Protein AF-A0AAV4HZP7-F1 (afdb_monomer_lite)

pLDDT: mean 76.23, std 13.36, range [35.53, 91.25]

Organism: NCBI:txid1093978

Secondary structure (DSSP, 8-state):
-----HHHHHHHHHHTS---PPTT----S-HHHHHHHHIIIIISS-TT-EETTTTEEHHHHHGGG--GGGGPPPHHHHHHHHHHHHHH-SSEEEEEHHHHTT----PPTT--EEEEEEEEEE-TTS-EEE-BTTB--SEEEEEEEESSSS-PEEEEE-

Foldseek 3Di:
DQPPDPLLVVVVVVLVDDDDDPPPDDDDDDSVVVNVVLCVQQVVDDQQDQPPLLRDGSLLVCLCSDDDPSNDNDPSNQVSVQVVVVVVDDQEHEEEPQVCVVPDDDDDPRHFKYKYKFAWAADPVGDIDTADVVRGHDFIKIWMFGPVPPTDIDIGGD

Sequence (158 aa):
MLEVPQKCEKERQWFSSQYLRPKGVPTHPSEESLMTSYEEIIWKRPTRDMIVEYGSSVEEMSALCGEGPDGWLLSTHVDWLLRQANKQQQYVVCLSIPTVTNGLPNLPSGIKKFVFVANIGRTAKGETIFASWGRSGCHWVLIVLDITATPDIFIVIV

Structure (mmCIF, N/CA/C/O backbone):
data_AF-A0AAV4HZP7-F1
#
_entry.id   AF-A0AAV4HZP7-F1
#
loop_
_atom_site.group_PDB
_atom_site.id
_atom_site.type_symbol
_atom_site.label_atom_id
_atom_site.label_alt_id
_atom_site.label_comp_id
_atom_site.label_asym_id
_atom_site.label_entity_id
_atom_site.label_seq_id
_atom_site.pdbx_PDB_ins_code
_atom_site.Cartn_x
_atom_site.Cartn_y
_atom_site.Cartn_z
_atom_site.occupancy
_atom_site.B_iso_or_equiv
_atom_site.auth_seq_id
_atom_site.auth_comp_id
_atom_site.auth_asym_id
_atom_site.auth_atom_id
_atom_site.pdbx_PDB_model_num
ATOM 1 N N . MET A 1 1 ? 20.965 4.393 -25.522 1.00 35.53 1 MET A N 1
ATOM 2 C CA . MET A 1 1 ? 19.637 3.939 -25.976 1.00 35.53 1 MET A CA 1
ATOM 3 C C . MET A 1 1 ? 19.067 3.173 -24.797 1.00 35.53 1 MET A C 1
ATOM 5 O O . MET A 1 1 ? 19.674 2.181 -24.425 1.00 35.53 1 MET A O 1
ATOM 9 N N . LEU A 1 2 ? 18.071 3.717 -24.096 1.00 41.31 2 LEU A N 1
ATOM 10 C CA . LEU A 1 2 ? 17.442 3.003 -22.981 1.00 41.31 2 LEU A CA 1
ATOM 11 C C . LEU A 1 2 ? 16.576 1.910 -23.610 1.00 41.31 2 LEU A C 1
ATOM 13 O O . LEU A 1 2 ? 15.613 2.228 -24.304 1.00 41.31 2 LEU A O 1
ATOM 17 N N . GLU A 1 3 ? 16.986 0.650 -23.473 1.00 43.44 3 GLU A N 1
ATOM 18 C CA . GLU A 1 3 ? 16.148 -0.486 -23.853 1.00 43.44 3 GLU A CA 1
ATOM 19 C C . GLU A 1 3 ? 14.869 -0.402 -23.028 1.00 43.44 3 GLU A C 1
ATOM 21 O O . GLU A 1 3 ? 14.932 -0.457 -21.803 1.00 43.44 3 GLU A O 1
ATOM 26 N N . VAL A 1 4 ? 13.724 -0.219 -23.688 1.00 50.41 4 VAL A N 1
ATOM 27 C CA . VAL A 1 4 ? 12.421 -0.329 -23.032 1.00 50.41 4 VAL A CA 1
ATOM 28 C C . VAL A 1 4 ? 12.263 -1.803 -22.647 1.00 50.41 4 VAL A C 1
ATOM 30 O O . VAL A 1 4 ? 12.208 -2.648 -23.545 1.00 50.41 4 VAL A O 1
ATOM 33 N N . PRO A 1 5 ? 12.253 -2.154 -21.348 1.00 55.03 5 PRO A N 1
ATOM 34 C CA . PRO A 1 5 ? 12.174 -3.549 -20.930 1.00 55.03 5 PRO A CA 1
ATOM 35 C C . PRO A 1 5 ? 10.914 -4.218 -21.497 1.00 55.03 5 PRO A C 1
ATOM 37 O O . PRO A 1 5 ? 9.845 -3.617 -21.490 1.00 55.03 5 PRO A O 1
ATOM 40 N N . GLN A 1 6 ? 10.987 -5.485 -21.921 1.00 57.19 6 GLN A N 1
ATOM 41 C CA . GLN A 1 6 ? 9.817 -6.251 -22.405 1.00 57.19 6 GLN A CA 1
ATOM 42 C C . GLN A 1 6 ? 8.604 -6.208 -21.452 1.00 57.19 6 GLN A C 1
ATOM 44 O O . GLN A 1 6 ? 7.465 -6.306 -21.906 1.00 57.19 6 GLN A O 1
ATOM 49 N N . LYS A 1 7 ? 8.839 -6.047 -20.140 1.00 55.22 7 LYS A N 1
ATOM 50 C CA . LYS A 1 7 ? 7.790 -5.876 -19.122 1.00 55.22 7 LYS A CA 1
ATOM 51 C C . LYS A 1 7 ? 6.915 -4.635 -19.399 1.00 55.22 7 LYS A C 1
ATOM 53 O O . LYS A 1 7 ? 5.702 -4.715 -19.269 1.00 55.22 7 LYS A O 1
ATOM 58 N N . CYS A 1 8 ? 7.502 -3.545 -19.890 1.00 56.59 8 CYS A N 1
ATOM 59 C CA . CYS A 1 8 ? 6.826 -2.281 -20.197 1.00 56.59 8 CYS A CA 1
ATOM 60 C C . CYS A 1 8 ? 5.876 -2.379 -21.403 1.00 56.59 8 CYS A C 1
ATOM 62 O O . CYS A 1 8 ? 4.809 -1.767 -21.415 1.00 56.59 8 CYS A O 1
ATOM 64 N N . GLU A 1 9 ? 6.235 -3.176 -22.412 1.00 64.25 9 GLU A N 1
ATOM 65 C CA . GLU A 1 9 ? 5.399 -3.376 -23.602 1.00 64.25 9 GLU A CA 1
ATOM 66 C C . GLU A 1 9 ? 4.135 -4.183 -23.269 1.00 64.25 9 GLU A C 1
ATOM 68 O O . GLU A 1 9 ? 3.041 -3.845 -23.718 1.00 64.25 9 GLU A O 1
ATOM 73 N N . LYS A 1 10 ? 4.258 -5.203 -22.409 1.00 66.94 10 LYS A N 1
ATOM 74 C CA . LYS A 1 10 ? 3.102 -5.956 -21.900 1.00 66.94 10 LYS A CA 1
ATOM 75 C C . LYS A 1 10 ? 2.116 -5.062 -21.151 1.00 66.94 10 LYS A C 1
ATOM 77 O O . LYS A 1 10 ? 0.909 -5.190 -21.333 1.00 66.94 10 LYS A O 1
ATOM 82 N N . GLU A 1 11 ? 2.615 -4.144 -20.330 1.00 66.44 11 GLU A N 1
ATOM 83 C CA . GLU A 1 11 ? 1.754 -3.215 -19.603 1.00 66.44 11 GLU A CA 1
ATOM 84 C C . GLU A 1 11 ? 1.057 -2.222 -20.514 1.00 66.44 11 GLU A C 1
ATOM 86 O O . GLU A 1 11 ? -0.141 -1.997 -20.372 1.00 66.44 11 GLU A O 1
ATOM 91 N N . ARG A 1 12 ? 1.774 -1.670 -21.496 1.00 68.50 12 ARG A N 1
ATOM 92 C CA . ARG A 1 12 ? 1.170 -0.803 -22.510 1.00 68.50 12 ARG A CA 1
ATOM 93 C C . ARG A 1 12 ? 0.039 -1.523 -23.253 1.00 68.50 12 ARG A C 1
ATOM 95 O O . ARG A 1 12 ? -1.020 -0.939 -23.494 1.00 68.50 12 ARG A O 1
ATOM 102 N N . GLN A 1 13 ? 0.231 -2.802 -23.575 1.00 72.06 13 GLN A N 1
ATOM 103 C CA . GLN A 1 13 ? -0.809 -3.648 -24.164 1.00 72.06 13 GLN A CA 1
ATOM 104 C C . GLN A 1 13 ? -1.971 -3.903 -23.192 1.00 72.06 13 GLN A C 1
ATOM 106 O O . GLN A 1 13 ? -3.126 -3.882 -23.606 1.00 72.06 13 GLN A O 1
ATOM 111 N N . TRP A 1 14 ? -1.700 -4.087 -21.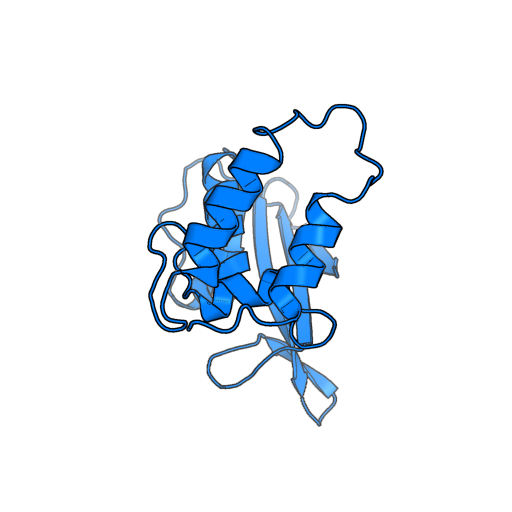897 1.00 70.38 14 TRP A N 1
ATOM 112 C CA . TRP A 1 14 ? -2.740 -4.243 -20.878 1.00 70.38 14 TRP A CA 1
ATOM 113 C C . TRP A 1 14 ? -3.581 -2.972 -20.696 1.00 70.38 14 TRP A C 1
ATOM 115 O O . TRP A 1 14 ? -4.809 -3.050 -20.718 1.00 70.38 14 TRP A O 1
ATOM 125 N N . PHE A 1 15 ? -2.957 -1.796 -20.599 1.00 68.00 15 PHE A N 1
ATOM 126 C CA . PHE A 1 15 ? -3.664 -0.515 -20.479 1.00 68.00 15 PHE A CA 1
ATOM 127 C C . PHE A 1 15 ? -4.543 -0.202 -21.694 1.00 68.00 15 PHE A C 1
ATOM 129 O O . PHE A 1 15 ? -5.593 0.415 -21.540 1.00 68.00 15 PHE A O 1
ATOM 136 N N . SER A 1 16 ? -4.132 -0.650 -22.883 1.00 67.62 16 SER A N 1
ATOM 137 C CA . SER A 1 16 ? -4.909 -0.525 -24.124 1.00 67.62 16 SER A CA 1
ATOM 138 C C . SER A 1 16 ? -5.903 -1.673 -24.349 1.00 67.62 16 SER A C 1
ATOM 140 O O . SER A 1 16 ? -6.669 -1.649 -25.316 1.00 67.62 16 SER A O 1
ATOM 142 N N . SER A 1 17 ? -5.923 -2.683 -23.472 1.00 66.56 17 SER A N 1
ATOM 143 C CA . SER A 1 17 ? -6.834 -3.820 -23.592 1.00 66.56 17 SER A CA 1
ATOM 144 C C . SER A 1 17 ? -8.254 -3.454 -23.151 1.00 66.56 17 SER A C 1
ATOM 146 O O . SER A 1 17 ? -8.476 -2.704 -22.199 1.00 66.56 17 SER A O 1
ATOM 148 N N . GLN A 1 18 ? -9.256 -4.015 -23.832 1.00 64.12 18 GLN A N 1
ATOM 149 C CA . GLN A 1 18 ? -10.643 -3.899 -23.390 1.00 64.12 18 GLN A CA 1
ATOM 150 C C . GLN A 1 18 ? -10.861 -4.794 -22.166 1.00 64.12 18 GLN A C 1
ATOM 152 O O . GLN A 1 18 ? -10.919 -6.016 -22.290 1.00 64.12 18 GLN A O 1
ATOM 157 N N . TYR A 1 19 ? -11.019 -4.192 -20.988 1.00 65.38 19 TYR A N 1
ATOM 158 C CA . TYR A 1 19 ? -11.370 -4.907 -19.762 1.00 65.38 19 TYR A CA 1
ATOM 159 C C . TYR A 1 19 ? -12.776 -4.542 -19.274 1.00 65.38 19 TYR A C 1
ATOM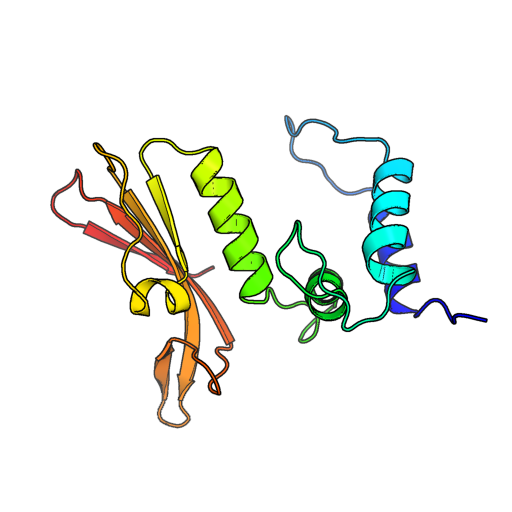 161 O O . TYR A 1 19 ? -13.267 -3.425 -19.459 1.00 65.38 19 TYR A O 1
ATOM 169 N N . LEU A 1 20 ? -13.442 -5.509 -18.637 1.00 61.78 20 LEU A N 1
ATOM 170 C CA . LEU A 1 20 ? -14.772 -5.323 -18.061 1.00 61.78 20 LEU A CA 1
ATOM 171 C C . LEU A 1 20 ? -14.685 -4.363 -16.867 1.00 61.78 20 LEU A C 1
ATOM 173 O O . LEU A 1 20 ? -14.129 -4.700 -15.824 1.00 61.78 20 LEU A O 1
ATOM 177 N N . ARG A 1 21 ? -15.247 -3.159 -17.016 1.00 59.56 21 ARG A N 1
ATOM 178 C CA . ARG A 1 21 ? -15.323 -2.157 -15.944 1.00 59.56 21 ARG A CA 1
ATOM 179 C C . ARG A 1 21 ? -16.607 -2.342 -15.126 1.00 59.56 21 ARG A C 1
ATOM 181 O O . ARG A 1 21 ? -17.686 -2.427 -15.721 1.00 59.56 21 ARG A O 1
ATOM 188 N N . PRO A 1 22 ? -16.543 -2.367 -13.782 1.00 59.78 22 PRO A N 1
ATOM 189 C CA . PRO A 1 22 ? -17.743 -2.351 -12.953 1.00 59.78 22 PRO A CA 1
ATOM 190 C C . PRO A 1 22 ? -18.576 -1.088 -13.216 1.00 59.78 22 PRO A C 1
ATOM 192 O O . PRO A 1 22 ? -18.039 0.014 -13.348 1.00 59.78 22 PRO A O 1
ATOM 195 N N . LYS A 1 23 ? -19.904 -1.237 -13.285 1.00 62.91 23 LYS A N 1
ATOM 196 C CA . LYS A 1 23 ? -20.818 -0.099 -13.463 1.00 62.91 23 LYS A CA 1
ATOM 197 C C . LYS A 1 23 ? -20.667 0.877 -12.291 1.00 62.91 23 LYS A C 1
ATOM 199 O O . LYS A 1 23 ? -20.766 0.467 -11.140 1.00 62.91 23 LYS A O 1
ATOM 204 N N . GLY A 1 24 ? -20.480 2.162 -12.594 1.00 60.56 24 GLY A N 1
ATOM 205 C CA . GLY A 1 24 ? -20.417 3.235 -11.594 1.00 60.56 24 GLY A CA 1
ATOM 206 C C . GLY A 1 24 ? -19.012 3.631 -11.135 1.00 60.56 24 GLY A C 1
ATOM 207 O O . GLY A 1 24 ? -18.899 4.550 -10.330 1.00 60.56 24 GLY A O 1
ATOM 208 N N . VAL A 1 25 ? -17.949 3.004 -11.651 1.00 58.19 25 VAL A N 1
ATOM 209 C CA . VAL A 1 25 ? -16.577 3.493 -11.437 1.00 58.19 25 VAL A CA 1
ATOM 210 C C . VAL A 1 25 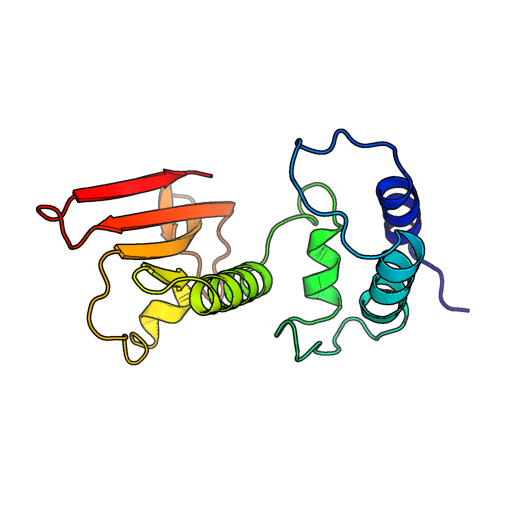? -16.348 4.713 -12.340 1.00 58.19 25 VAL A C 1
ATOM 212 O O . VAL A 1 25 ? -16.472 4.576 -13.561 1.00 58.19 25 VAL A O 1
ATOM 215 N N . PRO A 1 26 ? -16.044 5.904 -11.786 1.00 58.34 26 PRO A N 1
ATOM 216 C CA . PRO A 1 26 ? -15.751 7.088 -12.583 1.00 58.34 26 PRO A CA 1
ATOM 217 C C . PRO A 1 26 ? -14.567 6.831 -13.517 1.00 58.34 26 PRO A C 1
ATOM 219 O O . PRO A 1 26 ? -13.542 6.290 -13.104 1.00 58.34 26 PRO A O 1
ATOM 222 N N . THR A 1 27 ? -14.690 7.241 -14.777 1.00 57.94 27 THR A N 1
ATOM 223 C CA . THR A 1 27 ? -13.558 7.262 -15.705 1.00 57.94 27 THR A CA 1
ATOM 224 C C . THR A 1 27 ? -12.565 8.328 -15.252 1.00 57.94 27 THR A C 1
ATOM 226 O O . THR A 1 27 ? -12.824 9.524 -15.373 1.00 57.94 27 THR A O 1
ATOM 229 N N . HIS A 1 28 ? -11.443 7.874 -14.699 1.00 56.12 28 HIS A N 1
ATOM 230 C CA . HIS A 1 28 ? -10.232 8.665 -14.473 1.00 56.12 28 HIS A CA 1
ATOM 231 C C . HIS A 1 28 ? -9.567 9.033 -15.826 1.00 56.12 28 HIS A C 1
ATOM 233 O O . HIS A 1 28 ? -10.083 8.576 -16.849 1.00 56.12 28 HIS A O 1
ATOM 239 N N . PRO A 1 29 ? -8.553 9.936 -15.882 1.00 58.66 29 PRO A N 1
ATOM 240 C CA . PRO A 1 29 ? -8.182 10.664 -17.109 1.00 58.66 29 PRO A CA 1
ATOM 241 C C . PRO A 1 29 ? -7.888 9.747 -18.301 1.00 58.66 29 PRO A C 1
ATOM 243 O O . PRO A 1 29 ? -7.678 8.550 -18.121 1.00 58.66 29 PRO A O 1
ATOM 246 N N . SER A 1 30 ? -7.898 10.312 -19.517 1.00 65.81 30 SER A N 1
ATOM 247 C CA . SER A 1 30 ? -7.708 9.547 -20.758 1.00 65.81 30 SER A CA 1
ATOM 248 C C . SER A 1 30 ? -6.555 8.548 -20.624 1.00 65.81 30 SER A C 1
ATOM 250 O O . SER A 1 30 ? -5.520 8.862 -20.036 1.00 65.81 30 SER A O 1
ATOM 252 N N . GLU A 1 31 ? -6.736 7.340 -21.160 1.00 65.75 31 GLU A N 1
ATOM 253 C CA . GLU A 1 31 ? -5.760 6.241 -21.065 1.00 65.75 31 GLU A CA 1
ATOM 254 C C . GLU A 1 31 ? -4.347 6.687 -21.486 1.00 65.75 31 GLU A C 1
ATOM 256 O O . GLU A 1 31 ? -3.359 6.293 -20.875 1.00 65.75 31 GLU A O 1
ATOM 261 N N . GLU A 1 32 ? -4.257 7.610 -22.446 1.00 67.44 32 GLU A N 1
ATOM 262 C CA . GLU A 1 32 ? -3.020 8.255 -22.897 1.00 67.44 32 GLU A CA 1
ATOM 263 C C . GLU A 1 32 ? -2.332 9.106 -21.813 1.00 67.44 32 GLU A C 1
ATOM 265 O O . GLU A 1 32 ? -1.110 9.050 -21.653 1.00 67.44 32 GLU A O 1
ATOM 270 N N . SER A 1 33 ? -3.100 9.860 -21.022 1.00 74.75 33 SER A N 1
ATOM 271 C CA . SER A 1 33 ? -2.567 10.638 -19.900 1.00 74.75 33 SER A CA 1
ATOM 272 C C . SER A 1 33 ? -2.053 9.728 -18.787 1.00 74.75 33 SER A C 1
ATOM 274 O O . SER A 1 33 ? -1.004 10.015 -18.216 1.00 74.75 33 SER A O 1
ATOM 276 N N . LEU A 1 34 ? -2.773 8.642 -18.482 1.00 73.88 34 LEU A N 1
ATOM 277 C CA . LEU A 1 34 ? -2.364 7.673 -17.461 1.00 73.88 34 LEU A CA 1
ATOM 278 C C . LEU A 1 34 ? -1.096 6.931 -17.876 1.00 73.88 34 LEU A C 1
ATOM 280 O O . LEU A 1 34 ? -0.169 6.821 -17.075 1.00 73.88 34 LEU A O 1
ATOM 284 N N . MET A 1 35 ? -1.031 6.496 -19.137 1.00 74.25 35 MET A N 1
ATOM 285 C CA . MET A 1 35 ? 0.169 5.879 -19.689 1.00 74.25 35 MET A CA 1
ATOM 286 C C . MET A 1 35 ? 1.350 6.832 -19.622 1.00 74.25 35 MET A C 1
ATOM 288 O O . MET A 1 35 ? 2.373 6.463 -19.067 1.00 74.25 35 MET A O 1
ATOM 292 N N . THR A 1 36 ? 1.201 8.074 -20.086 1.00 79.75 36 THR A N 1
ATOM 293 C CA . THR A 1 36 ? 2.290 9.062 -20.050 1.00 79.75 36 THR A CA 1
ATOM 294 C C . THR A 1 36 ? 2.812 9.274 -18.628 1.00 79.75 36 THR A C 1
ATOM 296 O O . THR A 1 36 ? 4.021 9.250 -18.407 1.00 79.75 36 THR A O 1
ATOM 299 N N . SER A 1 37 ? 1.920 9.427 -17.642 1.00 78.31 37 SER A N 1
ATOM 300 C CA . SER A 1 37 ? 2.323 9.528 -16.234 1.00 78.31 37 SER A CA 1
ATOM 301 C C . SER A 1 37 ? 3.065 8.281 -15.758 1.00 78.31 37 SER A C 1
ATOM 303 O O . SER A 1 37 ? 4.071 8.399 -15.062 1.00 78.31 37 SER A O 1
ATOM 305 N N . TYR A 1 38 ? 2.612 7.097 -16.159 1.00 78.44 38 TYR A N 1
ATOM 306 C CA . TYR A 1 38 ? 3.270 5.841 -15.832 1.00 78.44 38 TYR A CA 1
ATOM 307 C C . TYR A 1 38 ? 4.686 5.745 -16.433 1.00 78.44 38 TYR A C 1
ATOM 309 O O . TYR A 1 38 ? 5.637 5.455 -15.703 1.00 78.44 38 TYR A O 1
ATOM 317 N N . GLU A 1 39 ? 4.867 6.086 -17.718 1.00 81.12 39 GLU A N 1
ATOM 318 C CA . GLU A 1 39 ? 6.187 6.085 -18.374 1.00 81.12 39 GLU A CA 1
ATOM 319 C C . GLU A 1 39 ? 7.165 7.059 -17.681 1.00 81.12 39 GLU A C 1
ATOM 321 O O . GLU A 1 39 ? 8.338 6.740 -17.472 1.00 81.12 39 GLU A O 1
ATOM 326 N N . GLU A 1 40 ? 6.686 8.243 -17.285 1.00 82.88 40 GLU A N 1
ATOM 327 C CA . GLU A 1 40 ? 7.479 9.261 -16.576 1.00 82.88 40 GLU A CA 1
ATOM 328 C C . GLU A 1 40 ? 7.892 8.843 -15.160 1.00 82.88 40 GLU A C 1
ATOM 330 O O . GLU A 1 40 ? 8.929 9.279 -14.649 1.00 82.88 40 GLU A O 1
ATOM 335 N N . ILE A 1 41 ? 7.072 8.028 -14.496 1.00 80.50 41 ILE A N 1
ATOM 336 C CA . ILE A 1 41 ? 7.322 7.587 -13.123 1.00 80.50 41 ILE A CA 1
ATOM 337 C C . ILE A 1 41 ? 8.231 6.355 -13.111 1.00 80.50 41 ILE A C 1
ATOM 339 O O . ILE A 1 41 ? 9.159 6.315 -12.306 1.00 80.50 41 ILE A O 1
ATOM 343 N N . ILE A 1 42 ? 7.995 5.381 -13.996 1.00 79.69 42 ILE A N 1
ATOM 344 C CA . ILE A 1 42 ? 8.659 4.072 -13.933 1.00 79.69 42 ILE A CA 1
ATOM 345 C C . ILE A 1 42 ? 9.783 3.917 -14.957 1.00 79.69 42 ILE A C 1
ATOM 347 O O . ILE A 1 42 ? 10.827 3.359 -14.635 1.00 79.69 42 ILE A O 1
ATOM 351 N N . TRP A 1 43 ? 9.611 4.396 -16.192 1.00 77.06 43 TRP A N 1
ATOM 352 C CA . TRP A 1 43 ? 10.533 4.054 -17.288 1.00 77.06 43 TRP A CA 1
ATOM 353 C C . TRP A 1 43 ? 11.657 5.066 -17.472 1.00 77.06 43 TRP A C 1
ATOM 355 O O . TRP A 1 43 ? 12.751 4.714 -17.909 1.00 77.06 43 TRP A O 1
ATOM 365 N N . LYS A 1 44 ? 11.396 6.334 -17.155 1.00 81.25 44 LYS A N 1
ATOM 366 C CA . LYS A 1 44 ? 12.351 7.431 -17.377 1.00 81.25 44 LYS A CA 1
ATOM 367 C C . LYS A 1 44 ? 13.210 7.758 -16.157 1.00 81.25 44 LYS A C 1
ATOM 369 O O . LYS A 1 44 ? 14.021 8.681 -16.222 1.00 81.25 44 LYS A O 1
ATOM 374 N N . ARG A 1 45 ? 13.059 7.013 -15.057 1.00 82.31 45 ARG A N 1
ATOM 375 C CA . ARG A 1 45 ? 13.771 7.250 -13.795 1.00 82.31 45 ARG A CA 1
ATOM 376 C C . ARG A 1 45 ? 14.687 6.078 -13.425 1.00 82.31 45 ARG A C 1
ATOM 378 O O . ARG A 1 45 ? 14.349 4.930 -13.709 1.00 82.31 45 ARG A O 1
ATOM 385 N N . PRO A 1 46 ? 15.838 6.336 -12.782 1.00 84.31 46 PRO A N 1
ATOM 386 C CA . PRO A 1 46 ? 16.655 5.295 -12.166 1.00 84.31 46 PRO A CA 1
ATOM 387 C C . PRO A 1 46 ? 15.858 4.443 -11.170 1.00 84.31 46 PRO A C 1
ATOM 389 O O . PRO A 1 46 ? 15.084 4.963 -10.373 1.00 84.31 46 PRO A O 1
ATOM 392 N N . THR A 1 47 ? 16.106 3.132 -11.154 1.00 81.88 47 THR A N 1
ATOM 393 C CA . THR A 1 47 ? 15.356 2.164 -10.328 1.00 81.88 47 THR A CA 1
ATOM 394 C C . THR A 1 47 ? 15.401 2.455 -8.824 1.00 81.88 47 THR A C 1
ATOM 396 O O . THR A 1 47 ? 14.444 2.180 -8.106 1.00 81.88 47 THR A O 1
ATOM 399 N N . ARG A 1 48 ? 16.497 3.045 -8.337 1.00 86.12 48 ARG A N 1
ATOM 400 C CA . ARG A 1 48 ? 16.694 3.370 -6.915 1.00 86.12 48 ARG A CA 1
ATOM 401 C C . ARG A 1 48 ? 16.107 4.719 -6.496 1.00 86.12 48 ARG A C 1
ATOM 403 O O . ARG A 1 48 ? 16.162 5.043 -5.311 1.00 86.12 48 ARG A O 1
ATOM 410 N N . ASP A 1 49 ? 15.583 5.508 -7.430 1.00 88.88 49 ASP A N 1
ATOM 411 C CA . ASP A 1 49 ? 15.054 6.829 -7.106 1.00 88.88 49 ASP A CA 1
ATOM 412 C C . ASP A 1 49 ? 13.773 6.708 -6.281 1.00 88.88 49 ASP A C 1
ATOM 414 O O . ASP A 1 49 ? 12.874 5.930 -6.599 1.00 88.88 49 ASP A O 1
ATOM 418 N N . MET A 1 50 ? 13.681 7.507 -5.219 1.00 89.69 50 MET A N 1
ATOM 419 C CA . MET A 1 50 ? 12.491 7.573 -4.376 1.00 89.69 50 MET A CA 1
ATOM 420 C C . MET A 1 50 ? 11.430 8.463 -5.014 1.00 89.69 50 MET A C 1
ATOM 422 O O . MET A 1 50 ? 11.657 9.646 -5.277 1.00 89.69 50 MET A O 1
ATOM 426 N N . ILE A 1 51 ? 10.224 7.928 -5.176 1.00 88.62 51 ILE A N 1
ATOM 427 C CA . ILE A 1 51 ? 9.053 8.692 -5.589 1.00 88.62 51 ILE A CA 1
ATOM 428 C C . ILE A 1 51 ? 8.322 9.137 -4.319 1.00 88.62 51 ILE A C 1
ATOM 430 O O . ILE A 1 51 ? 7.504 8.412 -3.752 1.00 88.62 51 ILE A O 1
ATOM 434 N N . VAL A 1 52 ? 8.657 10.341 -3.845 1.00 86.81 52 VAL A N 1
ATOM 435 C CA . VAL A 1 52 ? 8.240 10.881 -2.533 1.00 86.81 52 VAL A CA 1
ATOM 436 C C . VAL A 1 52 ? 6.725 10.829 -2.313 1.00 86.81 52 VAL A C 1
ATOM 438 O O . VAL A 1 52 ? 6.284 10.514 -1.210 1.00 86.81 52 VAL A O 1
ATOM 441 N N . GLU A 1 53 ? 5.929 11.082 -3.354 1.00 85.56 53 GLU A N 1
ATOM 442 C CA . GLU A 1 53 ? 4.461 11.034 -3.291 1.00 85.56 53 GLU A CA 1
ATOM 443 C C . GLU A 1 53 ? 3.925 9.655 -2.873 1.00 85.56 53 GLU A C 1
ATOM 445 O O . GLU A 1 53 ? 2.963 9.560 -2.103 1.00 85.56 53 GLU A O 1
ATOM 450 N N . TYR A 1 54 ? 4.574 8.586 -3.341 1.00 85.62 54 TYR A N 1
ATOM 451 C CA . TYR A 1 54 ? 4.207 7.208 -3.021 1.00 85.62 54 TYR A CA 1
ATOM 452 C C . TYR A 1 54 ? 4.993 6.661 -1.823 1.00 85.62 54 TYR A C 1
ATOM 454 O O . TYR A 1 54 ? 4.569 5.707 -1.176 1.00 85.62 54 TYR A O 1
ATOM 462 N N . GLY A 1 55 ? 6.115 7.294 -1.465 1.00 85.81 55 GLY A N 1
ATOM 463 C CA . GLY A 1 55 ? 7.029 6.793 -0.437 1.00 85.81 55 GLY A CA 1
ATOM 464 C C . GLY A 1 55 ? 7.617 5.430 -0.805 1.00 85.81 55 GLY A C 1
ATOM 465 O O . GLY A 1 55 ? 7.819 4.608 0.079 1.00 85.81 55 GLY A O 1
ATOM 466 N N . SER A 1 56 ? 7.820 5.197 -2.101 1.00 87.69 56 SER A N 1
ATOM 467 C CA . SER A 1 56 ? 8.337 3.955 -2.685 1.00 87.69 56 SER A CA 1
ATOM 468 C C . SER A 1 56 ? 9.435 4.297 -3.691 1.00 87.69 56 SER A C 1
ATOM 470 O O . SER A 1 56 ? 9.413 5.391 -4.267 1.00 87.69 56 SER A O 1
ATOM 472 N N . SER A 1 57 ? 10.385 3.395 -3.915 1.00 89.12 57 SER A N 1
ATOM 473 C CA . SER A 1 57 ? 11.333 3.528 -5.024 1.00 89.12 57 SER A CA 1
ATOM 474 C C . SER A 1 57 ? 10.669 3.210 -6.370 1.00 89.12 57 SER A C 1
ATOM 476 O O . SER A 1 57 ? 9.587 2.623 -6.425 1.00 89.12 57 SER A O 1
ATOM 478 N N . VAL A 1 58 ? 11.314 3.593 -7.473 1.00 86.31 58 VAL A N 1
ATOM 479 C CA . VAL A 1 58 ? 10.882 3.210 -8.829 1.00 86.31 58 VAL A CA 1
ATOM 480 C C . VAL A 1 58 ? 10.829 1.686 -8.981 1.00 86.31 58 VAL A C 1
ATOM 482 O O . VAL A 1 58 ? 9.867 1.158 -9.534 1.00 86.31 58 VAL A O 1
ATOM 485 N N . GLU A 1 59 ? 11.828 0.973 -8.454 1.00 84.75 59 GLU A N 1
ATOM 486 C CA . GLU A 1 59 ? 11.872 -0.492 -8.437 1.00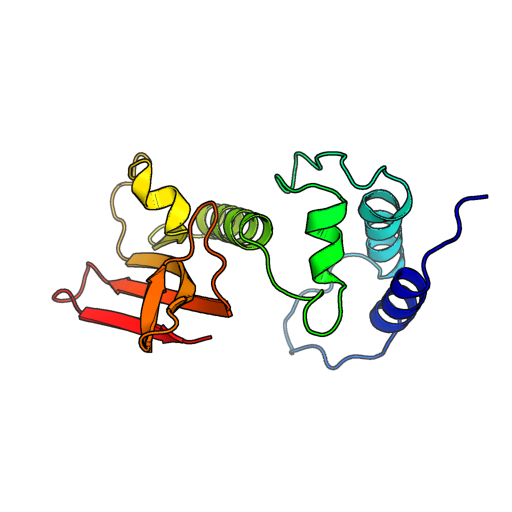 84.75 59 GLU A CA 1
ATOM 487 C C . GLU A 1 59 ? 10.684 -1.088 -7.679 1.00 84.75 59 GLU A C 1
ATOM 489 O O . GLU A 1 59 ? 9.999 -1.961 -8.210 1.00 84.75 59 GLU A O 1
ATOM 494 N N . GLU A 1 60 ? 10.394 -0.581 -6.479 1.00 86.19 60 GLU A N 1
ATOM 495 C CA . GLU A 1 60 ? 9.257 -1.042 -5.682 1.00 86.19 60 GLU A CA 1
ATOM 496 C C . GLU A 1 60 ? 7.943 -0.812 -6.429 1.00 86.19 60 GLU A C 1
ATOM 498 O O . GLU A 1 60 ? 7.185 -1.758 -6.616 1.00 86.19 60 GLU A O 1
ATOM 503 N N . MET A 1 61 ? 7.723 0.397 -6.954 1.00 86.25 61 MET A N 1
ATOM 504 C CA . MET A 1 61 ? 6.519 0.718 -7.726 1.00 86.25 61 MET A CA 1
ATOM 505 C C . MET A 1 61 ? 6.363 -0.168 -8.967 1.00 86.25 61 MET A C 1
ATOM 507 O O . MET A 1 61 ? 5.246 -0.563 -9.296 1.00 86.25 61 MET A O 1
ATOM 511 N N . SER A 1 62 ? 7.467 -0.527 -9.629 1.00 82.69 62 SER A N 1
ATOM 512 C CA . SER A 1 62 ? 7.448 -1.430 -10.786 1.00 82.69 62 SER A CA 1
ATOM 513 C C . SER A 1 62 ? 7.039 -2.867 -10.436 1.00 82.69 62 SER A C 1
ATOM 515 O O . SER A 1 62 ? 6.662 -3.629 -11.322 1.00 82.69 62 SER A O 1
ATOM 517 N N . ALA A 1 63 ? 7.056 -3.261 -9.158 1.00 83.69 63 ALA A N 1
ATOM 518 C CA . ALA A 1 63 ? 6.568 -4.573 -8.738 1.00 83.69 63 ALA A CA 1
ATOM 519 C C . ALA A 1 63 ? 5.037 -4.698 -8.849 1.00 83.69 63 ALA A C 1
ATOM 521 O O . ALA A 1 63 ? 4.531 -5.803 -8.995 1.00 83.69 63 ALA A O 1
ATOM 522 N N . LEU A 1 64 ? 4.277 -3.590 -8.871 1.00 80.88 64 LEU A N 1
ATOM 523 C CA . LEU A 1 64 ? 2.824 -3.625 -9.150 1.00 80.88 64 LEU A CA 1
ATOM 524 C C . LEU A 1 64 ? 2.492 -4.192 -10.538 1.00 80.88 64 LEU A C 1
ATOM 526 O O . LEU A 1 64 ? 1.365 -4.599 -10.808 1.00 80.88 64 LEU A O 1
ATOM 530 N N . CYS A 1 65 ? 3.499 -4.193 -11.396 1.00 76.00 65 CYS A N 1
ATOM 531 C CA . CYS A 1 65 ? 3.439 -4.459 -12.817 1.00 76.00 65 CYS A CA 1
ATOM 532 C C . CYS A 1 65 ? 4.041 -5.825 -13.168 1.00 76.00 65 CYS A C 1
ATOM 534 O O . CYS A 1 65 ? 4.018 -6.264 -14.319 1.00 76.00 65 CYS A O 1
ATOM 536 N N . GLY A 1 66 ? 4.640 -6.485 -12.173 1.00 71.94 66 GLY A N 1
ATOM 537 C CA . GLY A 1 66 ? 5.198 -7.816 -12.305 1.00 71.94 66 GLY A CA 1
ATOM 538 C C . GLY A 1 66 ? 4.111 -8.884 -12.410 1.00 71.94 66 GLY A C 1
ATOM 539 O O . GLY A 1 66 ? 3.000 -8.741 -11.908 1.00 71.94 66 GLY A O 1
ATOM 540 N N . GLU A 1 67 ? 4.454 -10.005 -13.037 1.00 71.38 67 GLU A N 1
ATOM 541 C CA . GLU A 1 67 ? 3.636 -11.218 -13.019 1.00 71.38 67 GLU A CA 1
ATOM 542 C C . GLU A 1 67 ? 4.228 -12.214 -12.007 1.00 71.38 67 GLU A C 1
ATOM 544 O O . GLU A 1 67 ? 5.445 -12.287 -11.814 1.00 71.38 67 GLU A O 1
ATOM 549 N N . GLY A 1 68 ? 3.375 -13.022 -11.373 1.00 73.94 68 GLY A N 1
ATOM 550 C CA . GLY A 1 68 ? 3.823 -14.093 -10.482 1.00 73.94 68 GLY A CA 1
ATOM 551 C C . GL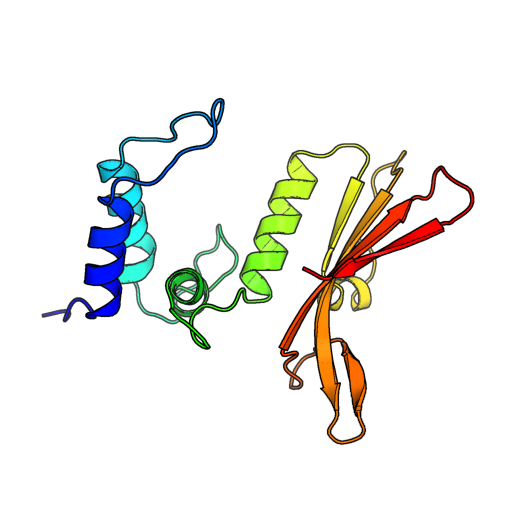Y A 1 68 ? 4.583 -13.568 -9.249 1.00 73.94 68 GLY A C 1
ATOM 552 O O . GLY A 1 68 ? 4.079 -12.665 -8.584 1.00 73.94 68 GLY A O 1
ATOM 553 N N . PRO A 1 69 ? 5.760 -14.125 -8.896 1.00 69.94 69 PRO A N 1
ATOM 554 C CA . PRO A 1 69 ? 6.544 -13.703 -7.726 1.00 69.94 69 PRO A CA 1
ATOM 555 C C . PRO A 1 69 ? 7.018 -12.242 -7.754 1.00 69.94 69 PRO A C 1
ATOM 557 O O . PRO A 1 69 ? 7.194 -11.652 -6.693 1.00 69.94 69 PRO A O 1
ATOM 560 N N . ASP A 1 70 ? 7.177 -11.654 -8.942 1.00 71.56 70 ASP A N 1
ATOM 561 C CA . ASP A 1 70 ? 7.599 -10.256 -9.109 1.00 71.56 70 ASP A CA 1
ATOM 562 C C . ASP A 1 70 ? 6.427 -9.267 -8.964 1.00 71.56 70 ASP A C 1
ATOM 564 O O . ASP A 1 70 ? 6.652 -8.066 -8.875 1.00 71.56 70 ASP A O 1
ATOM 568 N N . GLY A 1 71 ? 5.184 -9.769 -8.984 1.00 76.25 71 GLY A N 1
ATOM 569 C CA . GLY A 1 71 ? 3.935 -8.996 -8.978 1.00 76.25 71 GLY A CA 1
ATOM 570 C C . GLY A 1 71 ? 3.335 -8.737 -7.596 1.00 76.25 71 GLY A C 1
ATOM 571 O O . GLY A 1 71 ? 2.154 -8.407 -7.476 1.00 76.25 71 GLY A O 1
ATOM 572 N N . TRP A 1 72 ? 4.085 -9.007 -6.526 1.00 82.81 72 TRP A N 1
ATOM 573 C CA . TRP A 1 72 ? 3.545 -8.967 -5.170 1.00 82.81 72 TRP A CA 1
ATOM 574 C C . TRP A 1 72 ? 3.430 -7.535 -4.657 1.00 82.81 72 TRP A C 1
ATOM 576 O O . TRP A 1 72 ? 4.333 -6.715 -4.817 1.00 82.81 72 TRP A O 1
ATOM 586 N N . LEU A 1 73 ? 2.335 -7.252 -3.945 1.00 86.69 73 LEU A N 1
ATOM 587 C CA . LEU A 1 73 ? 2.231 -6.019 -3.172 1.00 86.69 73 LEU A CA 1
ATOM 588 C C . LEU A 1 73 ? 3.338 -5.991 -2.116 1.00 86.69 73 LEU A C 1
ATOM 590 O O . LEU A 1 73 ? 3.430 -6.891 -1.278 1.00 86.69 73 LEU A O 1
ATOM 594 N N . LEU A 1 74 ? 4.155 -4.943 -2.160 1.00 86.88 74 LEU A N 1
ATOM 595 C CA . LEU A 1 74 ? 5.185 -4.659 -1.173 1.00 86.88 74 LEU A CA 1
ATOM 596 C C . LEU A 1 74 ? 4.596 -3.847 -0.015 1.00 86.88 74 LEU A C 1
ATOM 598 O O . LEU A 1 74 ? 3.550 -3.206 -0.149 1.00 86.88 74 LEU A O 1
ATOM 602 N N . SER A 1 75 ? 5.287 -3.839 1.126 1.00 85.38 75 SER A N 1
ATOM 603 C CA . SER A 1 75 ? 4.856 -3.072 2.303 1.00 85.38 75 SER A CA 1
ATOM 604 C C . SER A 1 75 ? 4.683 -1.586 2.004 1.00 85.38 75 SER A C 1
ATOM 606 O O . SER A 1 75 ? 3.735 -0.984 2.491 1.00 85.38 75 SER A O 1
ATOM 608 N N . THR A 1 76 ? 5.527 -1.010 1.148 1.00 86.50 76 THR A N 1
ATOM 609 C CA . THR A 1 76 ? 5.438 0.398 0.743 1.00 86.50 76 THR A CA 1
ATOM 610 C C . THR A 1 76 ? 4.139 0.710 -0.011 1.00 86.50 76 THR A C 1
ATOM 612 O O . THR A 1 76 ? 3.506 1.736 0.255 1.00 86.50 76 THR A O 1
ATOM 615 N N . HIS A 1 77 ? 3.663 -0.211 -0.859 1.00 88.88 77 HIS A N 1
ATOM 616 C CA . HIS A 1 77 ? 2.365 -0.098 -1.537 1.00 88.88 77 HIS A CA 1
ATOM 617 C C . HIS A 1 77 ? 1.207 -0.129 -0.542 1.00 88.88 77 HIS A C 1
ATOM 619 O O . HIS A 1 77 ? 0.297 0.701 -0.607 1.00 88.88 77 HIS A O 1
ATOM 625 N N . VAL A 1 78 ? 1.257 -1.070 0.403 1.00 89.75 78 VAL A N 1
ATOM 626 C CA . VAL A 1 78 ? 0.241 -1.207 1.449 1.00 89.75 78 VAL A CA 1
ATOM 627 C C . VAL A 1 78 ? 0.226 0.040 2.334 1.00 89.75 78 VAL A C 1
ATOM 629 O O . VAL A 1 78 ? -0.829 0.637 2.528 1.00 89.75 78 VAL A O 1
ATOM 632 N N . ASP A 1 79 ? 1.382 0.511 2.795 1.00 88.00 79 ASP A N 1
ATOM 633 C CA . ASP A 1 79 ? 1.498 1.709 3.629 1.00 88.00 79 ASP A CA 1
ATOM 634 C C . ASP A 1 79 ? 0.976 2.961 2.916 1.00 88.00 79 ASP A C 1
ATOM 636 O O . ASP A 1 79 ? 0.332 3.821 3.526 1.00 88.00 79 ASP A O 1
ATOM 640 N N . TRP A 1 80 ? 1.236 3.099 1.615 1.00 89.12 80 TRP A N 1
ATOM 641 C CA . TRP A 1 80 ? 0.646 4.173 0.825 1.00 89.12 80 TRP A CA 1
ATOM 642 C C . TRP A 1 80 ? -0.879 4.052 0.743 1.00 89.12 80 TRP A C 1
ATOM 644 O O . TRP A 1 80 ? -1.576 5.028 1.033 1.00 89.12 80 TRP A O 1
ATOM 654 N N . LEU A 1 81 ? -1.406 2.866 0.425 1.00 90.94 81 LEU A N 1
ATOM 655 C CA . LEU A 1 81 ? -2.845 2.628 0.306 1.00 90.94 81 LEU A CA 1
ATOM 656 C C . LEU A 1 81 ? -3.582 2.949 1.613 1.00 90.94 81 LEU A C 1
ATOM 658 O O . LEU A 1 81 ? -4.583 3.666 1.600 1.00 90.94 81 LEU A O 1
ATOM 662 N N . LEU A 1 82 ? -3.062 2.481 2.752 1.00 90.50 82 LEU A N 1
ATOM 663 C CA . LEU A 1 82 ? -3.660 2.738 4.064 1.00 90.50 82 LEU A CA 1
ATOM 664 C C . LEU A 1 82 ? -3.612 4.226 4.430 1.00 90.50 82 LEU A C 1
ATOM 666 O O . LEU A 1 82 ? -4.576 4.748 4.990 1.00 90.50 82 LEU A O 1
ATOM 670 N N . ARG A 1 83 ? -2.541 4.945 4.059 1.00 88.06 83 ARG A N 1
ATOM 671 C CA . ARG A 1 83 ? -2.476 6.408 4.215 1.00 88.06 83 ARG A CA 1
ATOM 672 C C . ARG A 1 83 ? -3.553 7.119 3.401 1.00 88.06 83 ARG A C 1
ATOM 674 O O . ARG A 1 83 ? -4.141 8.069 3.912 1.00 88.06 83 ARG A O 1
ATOM 681 N N . GLN A 1 84 ? -3.830 6.691 2.167 1.00 89.38 84 GLN A N 1
ATOM 682 C CA . GLN A 1 84 ? -4.915 7.288 1.376 1.00 89.38 84 GLN A CA 1
ATOM 683 C C . GLN A 1 84 ? -6.293 6.936 1.947 1.00 89.38 84 GLN A C 1
ATOM 685 O O . GLN A 1 84 ? -7.137 7.823 2.061 1.00 89.38 84 GLN A O 1
ATOM 690 N N . ALA A 1 85 ? -6.502 5.689 2.382 1.00 89.31 85 ALA A N 1
ATOM 691 C CA . ALA A 1 85 ? -7.744 5.272 3.033 1.00 89.31 85 ALA A CA 1
ATOM 692 C C . ALA A 1 85 ? -8.035 6.108 4.291 1.00 89.31 85 ALA A C 1
ATOM 694 O O . ALA A 1 85 ? -9.134 6.641 4.439 1.00 89.31 85 ALA A O 1
ATOM 695 N N . ASN A 1 86 ? -7.025 6.331 5.135 1.00 89.19 86 ASN A N 1
ATOM 696 C CA . ASN A 1 86 ? -7.146 7.159 6.337 1.00 89.19 86 ASN A CA 1
ATOM 697 C C . ASN A 1 86 ? -7.506 8.623 6.050 1.00 89.19 86 ASN A C 1
ATOM 699 O O . ASN A 1 86 ? -8.117 9.268 6.894 1.00 89.19 86 ASN A O 1
ATOM 703 N N . LYS A 1 87 ? -7.164 9.169 4.875 1.00 85.75 87 LYS A N 1
ATOM 704 C CA . LYS A 1 87 ? -7.587 10.530 4.490 1.00 85.75 87 LYS A CA 1
ATOM 705 C C . LYS A 1 87 ? -9.069 10.606 4.118 1.00 85.75 87 LYS A C 1
ATOM 707 O O . LYS A 1 87 ? -9.643 11.688 4.149 1.00 85.75 87 LYS A O 1
ATOM 712 N N . GLN A 1 88 ? -9.667 9.484 3.721 1.00 86.75 88 GLN A N 1
ATOM 713 C CA . GLN A 1 88 ? -11.048 9.410 3.233 1.00 86.75 88 GLN A CA 1
ATOM 714 C C . GLN A 1 88 ? -12.029 8.893 4.295 1.00 86.75 88 GLN A C 1
ATOM 716 O O . GLN A 1 88 ? -13.242 8.982 4.114 1.00 86.75 88 GLN A O 1
ATOM 721 N N . GLN A 1 89 ? -11.523 8.340 5.399 1.00 84.25 89 GLN A N 1
ATOM 722 C CA . GLN A 1 89 ? -12.314 7.698 6.442 1.00 84.25 89 GLN A CA 1
ATOM 723 C C . GLN A 1 89 ? -12.282 8.513 7.737 1.00 84.25 89 GLN A C 1
ATOM 725 O O . GLN A 1 89 ? -11.233 8.963 8.178 1.00 84.25 89 GLN A O 1
ATOM 730 N N . GLN A 1 90 ? -13.445 8.677 8.373 1.00 84.38 90 GLN A N 1
ATOM 731 C CA . GLN A 1 90 ? -13.574 9.476 9.599 1.00 84.38 90 GLN A CA 1
ATOM 732 C C . GLN A 1 90 ? -13.539 8.635 10.886 1.00 84.38 90 GLN A C 1
ATOM 734 O O . GLN A 1 90 ? -13.046 9.092 11.912 1.00 84.38 90 GLN A O 1
ATOM 739 N N . TYR A 1 91 ? -14.081 7.414 10.850 1.00 89.25 91 TYR A N 1
ATOM 740 C CA . TYR A 1 91 ? -14.295 6.576 12.043 1.00 89.25 91 TYR A CA 1
ATOM 741 C C . TYR A 1 91 ? -13.504 5.264 12.025 1.00 89.25 91 TYR A C 1
ATOM 743 O O . TYR A 1 91 ? -13.693 4.413 12.897 1.00 89.25 91 TYR A O 1
ATOM 751 N N . VAL A 1 92 ? -12.660 5.076 11.015 1.00 89.81 92 VAL A N 1
ATOM 752 C CA . VAL A 1 92 ? -11.860 3.870 10.810 1.00 89.81 92 VAL A CA 1
ATOM 753 C C . VAL A 1 92 ? -10.405 4.287 10.696 1.00 89.81 92 VAL A C 1
ATOM 755 O O . VAL A 1 92 ? -10.109 5.259 10.007 1.00 89.81 92 VAL A O 1
ATOM 758 N N . VAL A 1 93 ? -9.516 3.559 11.370 1.00 89.69 93 VAL A N 1
ATOM 759 C CA . VAL A 1 93 ? -8.068 3.758 11.259 1.00 89.69 93 VAL A CA 1
ATOM 760 C C . VAL A 1 93 ? -7.432 2.512 10.666 1.00 89.69 93 VAL A C 1
ATOM 762 O O . VAL A 1 93 ? -7.505 1.430 11.243 1.00 89.69 93 VAL A O 1
ATOM 765 N N . CYS A 1 94 ? -6.796 2.684 9.517 1.00 90.19 94 CYS A N 1
ATOM 766 C CA . CYS A 1 94 ? -6.055 1.672 8.785 1.00 90.19 94 CYS A CA 1
ATOM 767 C C . CYS A 1 94 ? -4.558 1.744 9.134 1.00 90.19 94 CYS A C 1
ATOM 769 O O . CYS A 1 94 ? -3.948 2.807 9.020 1.00 90.19 94 CYS A O 1
ATOM 771 N N . LEU A 1 95 ? -3.949 0.631 9.545 1.00 88.12 95 LEU A N 1
ATOM 772 C CA . LEU A 1 95 ? -2.552 0.550 9.991 1.00 88.12 95 LEU A CA 1
ATOM 773 C C . LEU A 1 95 ? -1.876 -0.698 9.424 1.00 88.12 95 LEU A C 1
ATOM 775 O O . LEU A 1 95 ? -2.516 -1.739 9.309 1.00 88.12 95 LEU A O 1
ATOM 779 N N . SER A 1 96 ? -0.582 -0.631 9.115 1.00 86.94 96 SER A N 1
ATOM 780 C CA . SER A 1 96 ? 0.201 -1.835 8.829 1.00 86.94 96 SER A CA 1
ATOM 781 C C . SER A 1 96 ? 0.910 -2.323 10.098 1.00 86.94 96 SER A C 1
ATOM 783 O O . SER A 1 96 ? 1.408 -1.530 10.901 1.00 86.94 96 SER A O 1
ATOM 785 N N . ILE A 1 97 ? 0.940 -3.638 10.334 1.00 77.00 97 ILE A N 1
ATOM 786 C CA . ILE A 1 97 ? 1.498 -4.208 11.578 1.00 77.00 97 ILE A CA 1
ATOM 787 C C . ILE A 1 97 ? 3.015 -3.985 11.768 1.00 77.00 97 ILE A C 1
ATOM 789 O O . ILE A 1 97 ? 3.414 -3.812 12.920 1.00 77.00 97 ILE A O 1
ATOM 793 N N . PRO A 1 98 ? 3.869 -3.851 10.733 1.00 64.88 98 PRO A N 1
ATOM 794 C CA . PRO A 1 98 ? 5.240 -3.380 10.950 1.00 64.88 98 PRO A CA 1
ATOM 795 C C . PRO A 1 98 ? 5.305 -1.951 11.518 1.00 64.88 98 PRO A C 1
ATOM 797 O O . PRO A 1 98 ? 6.283 -1.591 12.165 1.00 64.88 98 PRO A O 1
ATOM 800 N N . THR A 1 99 ? 4.285 -1.116 11.278 1.00 53.66 99 THR A N 1
ATOM 801 C CA . THR A 1 99 ? 4.218 0.266 11.778 1.00 53.66 99 THR A CA 1
ATOM 802 C C . THR A 1 99 ? 3.656 0.352 13.199 1.00 53.66 99 THR A C 1
ATOM 804 O O . THR A 1 99 ? 4.108 1.193 13.971 1.00 53.66 99 THR A O 1
ATOM 807 N N . VAL A 1 100 ? 2.731 -0.534 13.594 1.00 55.06 100 VAL A N 1
ATOM 808 C CA . VAL A 1 100 ? 2.132 -0.536 14.950 1.00 55.06 100 VAL A CA 1
ATOM 809 C C . VAL A 1 100 ? 3.175 -0.778 16.045 1.00 55.06 100 VAL A C 1
ATOM 811 O O . VAL A 1 100 ? 3.055 -0.235 17.144 1.00 55.06 100 VAL A O 1
ATOM 814 N N . THR A 1 101 ? 4.238 -1.535 15.756 1.00 54.84 101 THR A N 1
ATOM 815 C CA . THR A 1 101 ? 5.332 -1.760 16.714 1.00 54.84 101 THR A CA 1
ATOM 816 C C . THR A 1 101 ? 6.105 -0.485 17.063 1.00 54.84 101 THR A C 1
ATOM 818 O O . THR A 1 101 ? 6.748 -0.448 18.107 1.00 54.84 101 THR A O 1
ATOM 821 N N . ASN A 1 102 ? 6.005 0.572 16.246 1.00 55.84 102 ASN A N 1
ATOM 822 C CA . ASN A 1 102 ? 6.618 1.881 16.504 1.00 55.84 102 ASN A CA 1
ATOM 823 C C . ASN A 1 102 ? 5.701 2.833 17.296 1.00 55.84 102 ASN A C 1
ATOM 825 O O . ASN A 1 102 ? 6.016 4.013 17.445 1.00 55.84 102 ASN A O 1
ATOM 829 N N . GLY A 1 103 ? 4.584 2.321 17.823 1.00 56.69 103 GLY A N 1
ATOM 830 C CA . GLY A 1 103 ? 3.578 3.091 18.545 1.00 56.69 103 GLY A CA 1
ATOM 831 C C . GLY A 1 103 ? 2.411 3.504 17.652 1.00 56.69 103 GLY A C 1
ATOM 832 O O . GLY A 1 103 ? 2.543 3.679 16.440 1.00 56.69 103 GLY A O 1
ATOM 833 N N . LEU A 1 104 ? 1.234 3.646 18.263 1.00 64.94 104 LEU A N 1
ATOM 834 C CA . LEU A 1 104 ? 0.063 4.164 17.565 1.00 64.94 104 LEU A CA 1
ATOM 835 C C . LEU A 1 104 ? 0.231 5.678 17.360 1.00 64.94 104 LEU A C 1
ATOM 837 O O . LEU A 1 104 ? 0.605 6.374 18.307 1.00 64.94 104 LEU A O 1
ATOM 841 N N . PRO A 1 105 ? -0.051 6.209 16.158 1.00 66.88 105 PRO A N 1
ATOM 842 C CA . PRO A 1 105 ? -0.114 7.652 15.966 1.00 66.88 105 PRO A CA 1
ATOM 843 C C . PRO A 1 105 ? -1.209 8.251 16.857 1.00 66.88 105 PRO A C 1
ATOM 845 O O . PRO A 1 105 ? -2.110 7.536 17.294 1.00 66.88 105 PRO A O 1
ATOM 848 N N . ASN A 1 106 ? -1.170 9.567 17.093 1.00 69.69 106 ASN A N 1
ATOM 849 C CA . ASN A 1 106 ? -2.260 10.266 17.779 1.00 69.69 106 ASN A CA 1
ATOM 850 C C . ASN A 1 106 ? -3.583 9.978 17.060 1.00 69.69 106 ASN A C 1
ATOM 852 O O . ASN A 1 106 ? -3.802 10.425 15.933 1.00 69.69 106 ASN A O 1
ATOM 856 N N . LEU A 1 107 ? -4.438 9.190 17.708 1.00 73.81 107 LEU A N 1
ATOM 857 C CA . LEU A 1 107 ? -5.688 8.747 17.120 1.00 73.81 107 LEU A CA 1
ATOM 858 C C . LEU A 1 107 ? -6.732 9.866 17.224 1.00 73.81 107 LEU A C 1
ATOM 860 O O . LEU A 1 107 ? -6.826 10.515 18.271 1.00 73.81 107 LEU A O 1
ATOM 864 N N . PRO A 1 108 ? -7.541 10.088 16.174 1.00 73.94 108 PRO A N 1
ATOM 865 C CA . PRO A 1 108 ? -8.694 10.974 16.262 1.00 73.94 108 PRO A CA 1
ATOM 866 C C . PRO A 1 108 ? -9.647 10.534 17.381 1.00 73.94 108 PRO A C 1
ATOM 868 O O . PRO A 1 108 ? -9.734 9.353 17.719 1.00 73.94 108 PRO A O 1
ATOM 871 N N . SER A 1 109 ? -10.417 11.463 17.943 1.00 78.75 109 SER A N 1
ATOM 872 C CA . SER A 1 109 ? -11.521 11.088 18.827 1.00 78.75 109 SER A CA 1
ATOM 873 C C . SER A 1 109 ? -12.657 10.442 18.022 1.00 78.75 109 SER A C 1
ATOM 875 O O . SER A 1 109 ? -12.914 10.799 16.873 1.00 78.75 109 SER A O 1
ATOM 877 N N . GLY A 1 110 ? -13.356 9.474 18.624 1.00 85.44 110 GLY A N 1
ATOM 878 C CA . GLY A 1 110 ? -14.534 8.851 18.009 1.00 85.44 110 GLY A CA 1
ATOM 879 C C . GLY A 1 110 ? -14.247 7.741 16.993 1.00 85.44 110 GLY A C 1
ATOM 880 O O . GLY A 1 110 ? -15.146 7.388 16.229 1.00 85.44 110 GLY A O 1
ATOM 881 N N . ILE A 1 111 ? -13.036 7.170 16.982 1.00 89.19 111 ILE A N 1
ATOM 882 C CA . ILE A 1 111 ? -12.753 5.947 16.218 1.0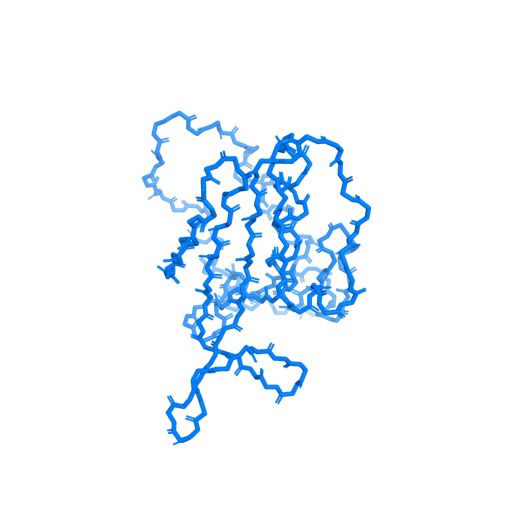0 89.19 111 ILE A CA 1
ATOM 883 C C . ILE A 1 111 ? -13.697 4.827 16.651 1.00 89.19 111 ILE A C 1
ATOM 885 O O . ILE A 1 111 ? -13.980 4.649 17.833 1.00 89.19 111 ILE A O 1
ATOM 889 N N . LYS A 1 112 ? -14.190 4.083 15.662 1.00 89.69 112 LYS A N 1
ATOM 890 C CA . LYS A 1 112 ? -15.099 2.948 15.835 1.00 89.69 112 LYS A CA 1
ATOM 891 C C . LYS A 1 112 ? -14.462 1.629 15.425 1.00 89.69 112 LYS A C 1
ATOM 893 O O . LYS A 1 112 ? -14.856 0.586 15.936 1.00 89.69 112 LYS A O 1
ATOM 898 N N . LYS A 1 113 ? -13.506 1.661 14.491 1.00 90.44 113 LYS A N 1
ATOM 899 C CA . LYS A 1 113 ? -12.844 0.462 13.969 1.00 90.44 113 LYS A CA 1
ATOM 900 C C . LYS A 1 113 ? -11.364 0.689 13.718 1.00 90.44 113 LYS A C 1
ATOM 902 O O . LYS A 1 113 ? -10.967 1.760 13.261 1.00 90.44 113 LYS A O 1
ATOM 907 N N . PHE A 1 114 ? -10.584 -0.362 13.921 1.00 89.31 114 PHE A N 1
ATOM 908 C CA . PHE A 1 114 ? -9.224 -0.463 13.414 1.00 89.31 114 PHE A CA 1
ATOM 909 C C . PHE A 1 114 ? -9.162 -1.529 12.333 1.00 89.31 114 PHE A C 1
ATOM 911 O O . PHE A 1 114 ? -9.752 -2.598 12.473 1.00 89.31 114 PHE A O 1
ATOM 918 N N . VAL A 1 115 ? -8.438 -1.231 11.265 1.00 90.44 115 VAL A N 1
ATOM 919 C CA . VAL A 1 115 ? -8.096 -2.184 10.217 1.00 90.44 115 VAL A CA 1
ATOM 920 C C . VAL A 1 115 ? -6.586 -2.332 10.227 1.00 90.44 115 VAL A C 1
ATOM 922 O O . VAL A 1 115 ? -5.867 -1.372 9.966 1.00 90.44 115 VAL A O 1
ATOM 925 N N . PHE A 1 116 ? -6.098 -3.525 10.529 1.00 90.00 116 PHE A N 1
ATOM 926 C CA . PHE A 1 116 ? -4.683 -3.845 10.473 1.00 90.00 116 PHE A CA 1
ATOM 927 C C . PHE A 1 116 ? -4.400 -4.674 9.233 1.00 90.00 116 PHE A C 1
ATOM 929 O O . PHE A 1 116 ? -5.039 -5.700 9.021 1.00 90.00 116 PHE A O 1
ATOM 936 N N . VAL A 1 117 ? -3.424 -4.263 8.436 1.00 91.25 117 VAL A N 1
ATOM 937 C CA . VAL A 1 117 ? -2.910 -5.079 7.339 1.00 91.25 117 VAL A CA 1
ATOM 938 C C . VAL A 1 117 ? -1.552 -5.626 7.738 1.00 91.25 117 VAL A C 1
ATOM 940 O O . VAL A 1 117 ? -0.669 -4.893 8.186 1.00 91.25 117 VAL A O 1
ATOM 943 N N . ALA A 1 118 ? -1.382 -6.932 7.607 1.00 89.38 118 ALA A N 1
ATOM 944 C CA . ALA A 1 118 ? -0.148 -7.595 7.976 1.00 89.38 118 ALA A CA 1
ATOM 945 C C . ALA A 1 118 ? 0.305 -8.525 6.864 1.00 89.38 118 ALA A C 1
ATOM 947 O O . ALA A 1 118 ? -0.497 -9.249 6.282 1.00 89.38 118 ALA A O 1
ATOM 948 N N . ASN A 1 119 ? 1.603 -8.528 6.594 1.00 89.12 119 ASN A N 1
ATOM 949 C CA . ASN A 1 119 ? 2.206 -9.591 5.815 1.00 89.12 119 ASN A CA 1
ATOM 950 C C . ASN A 1 119 ? 2.551 -10.720 6.788 1.00 89.12 119 ASN A C 1
ATOM 952 O O . ASN A 1 119 ? 3.192 -10.478 7.812 1.00 89.12 119 ASN A O 1
ATOM 956 N N . ILE A 1 120 ? 2.084 -11.929 6.511 1.00 89.56 120 ILE A N 1
ATOM 957 C CA . ILE A 1 120 ? 2.338 -13.115 7.322 1.00 89.56 120 ILE A CA 1
ATOM 958 C C . ILE A 1 120 ? 3.080 -14.163 6.505 1.00 89.56 120 ILE A C 1
ATOM 960 O O . ILE A 1 120 ? 2.968 -14.238 5.283 1.00 89.56 120 ILE A O 1
ATOM 964 N N . GLY A 1 121 ? 3.848 -14.988 7.196 1.00 89.00 121 GLY A N 1
ATOM 965 C CA . GLY A 1 121 ? 4.545 -16.129 6.627 1.00 89.00 121 GLY A CA 1
ATOM 966 C C . GLY A 1 121 ? 4.408 -17.350 7.517 1.00 89.00 121 GLY A C 1
ATOM 967 O O . GLY A 1 121 ? 3.749 -17.323 8.559 1.00 89.00 121 GLY A O 1
ATOM 968 N N . ARG A 1 122 ? 5.074 -18.428 7.110 1.00 88.44 122 ARG A N 1
ATOM 969 C CA . ARG A 1 122 ? 5.146 -19.666 7.879 1.00 88.44 122 ARG A CA 1
ATOM 970 C C . ARG A 1 122 ? 6.604 -20.060 8.086 1.00 88.44 122 ARG A C 1
ATOM 972 O O . ARG A 1 122 ? 7.394 -20.024 7.145 1.00 88.44 122 ARG A O 1
ATOM 979 N N . THR A 1 123 ? 6.979 -20.420 9.310 1.00 85.94 123 THR A N 1
ATOM 980 C CA . THR A 1 123 ? 8.319 -20.956 9.591 1.00 85.94 123 THR A CA 1
ATOM 981 C C . THR A 1 123 ? 8.454 -22.378 9.046 1.00 85.94 123 THR A C 1
ATOM 983 O O . THR A 1 123 ? 7.460 -23.055 8.783 1.00 85.94 123 THR A O 1
ATOM 986 N N . ALA A 1 124 ? 9.686 -22.888 8.958 1.00 86.19 124 ALA A N 1
ATOM 987 C CA . ALA A 1 124 ? 9.934 -24.293 8.613 1.00 86.19 124 ALA A CA 1
ATOM 988 C C . ALA A 1 124 ? 9.256 -25.290 9.579 1.00 86.19 124 ALA A C 1
ATOM 990 O O . ALA A 1 124 ? 9.030 -26.439 9.216 1.00 86.19 124 ALA A O 1
ATOM 991 N N . LYS A 1 125 ? 8.905 -24.853 10.798 1.00 89.94 125 LYS A N 1
ATOM 992 C CA . LYS A 1 125 ? 8.182 -25.649 11.803 1.00 89.94 125 LYS A CA 1
ATOM 993 C C . LYS A 1 125 ? 6.656 -25.558 11.675 1.00 89.94 125 LYS A C 1
ATOM 995 O O . LYS A 1 125 ? 5.946 -26.170 12.462 1.00 89.94 125 LYS A O 1
ATOM 1000 N N . GLY A 1 126 ? 6.147 -24.798 10.705 1.00 86.56 126 GLY A N 1
ATOM 1001 C CA . GLY A 1 126 ? 4.713 -24.629 10.476 1.00 86.56 126 GLY A CA 1
ATOM 1002 C C . GLY A 1 126 ? 4.059 -23.484 11.254 1.00 86.56 126 GLY A C 1
ATOM 1003 O O . GLY A 1 126 ? 2.850 -23.304 11.140 1.00 86.56 126 GLY A O 1
ATOM 1004 N N . GLU A 1 127 ? 4.822 -22.691 12.008 1.00 88.88 127 GLU A N 1
ATOM 1005 C CA . GLU A 1 127 ? 4.285 -21.595 12.826 1.00 88.88 127 GLU A CA 1
ATOM 1006 C C . GLU A 1 127 ? 3.977 -20.372 11.960 1.00 88.88 127 GLU A C 1
ATOM 1008 O O . GLU A 1 127 ? 4.803 -19.971 11.136 1.00 88.88 127 GLU A O 1
ATOM 1013 N N . THR A 1 128 ? 2.813 -19.753 12.164 1.00 87.06 128 THR A N 1
ATOM 1014 C CA . THR A 1 128 ? 2.474 -18.476 11.526 1.00 87.06 128 THR A CA 1
ATOM 1015 C C . THR A 1 128 ? 3.248 -17.345 12.191 1.00 87.06 128 THR A C 1
ATOM 1017 O O . THR A 1 128 ? 3.236 -17.212 13.414 1.00 87.06 128 THR A O 1
ATOM 1020 N N . ILE A 1 129 ? 3.900 -16.512 11.384 1.00 85.94 129 ILE A N 1
ATOM 1021 C CA . ILE A 1 129 ? 4.660 -15.350 11.847 1.00 85.94 129 ILE A CA 1
ATOM 1022 C C . ILE A 1 129 ? 4.221 -14.095 11.106 1.00 85.94 129 ILE A C 1
ATOM 1024 O O . ILE A 1 129 ? 3.859 -14.163 9.933 1.00 85.94 129 ILE A O 1
ATOM 1028 N N . PHE A 1 130 ? 4.312 -12.946 11.769 1.00 85.75 130 PHE A N 1
ATOM 1029 C CA . PHE A 1 130 ? 4.313 -11.664 11.074 1.00 85.75 130 PHE A CA 1
ATOM 1030 C C . PHE A 1 130 ? 5.652 -11.476 10.362 1.00 85.75 130 PHE A C 1
ATOM 1032 O O . PHE A 1 130 ? 6.711 -11.776 10.922 1.00 85.75 130 PHE A O 1
ATOM 1039 N N . ALA A 1 131 ? 5.597 -10.989 9.129 1.00 82.56 131 ALA A N 1
ATOM 1040 C CA . ALA A 1 131 ? 6.777 -10.566 8.405 1.00 82.56 131 ALA A CA 1
ATOM 1041 C C . ALA A 1 131 ? 7.426 -9.376 9.118 1.00 82.56 131 ALA A C 1
ATOM 1043 O O . ALA A 1 131 ? 6.754 -8.521 9.699 1.00 82.56 131 ALA A O 1
ATOM 1044 N N . SER A 1 132 ? 8.748 -9.323 9.060 1.00 76.50 132 SER A N 1
ATOM 1045 C CA . SER A 1 132 ? 9.554 -8.286 9.694 1.00 76.50 132 SER A CA 1
ATOM 1046 C C . SER A 1 132 ? 10.808 -8.022 8.868 1.00 76.50 132 SER A C 1
ATOM 1048 O O . SER A 1 132 ? 11.087 -8.718 7.890 1.00 76.50 132 SER A O 1
ATOM 1050 N N . TRP A 1 133 ? 11.623 -7.059 9.299 1.00 67.31 133 TRP A N 1
ATOM 1051 C CA . TRP A 1 133 ? 12.966 -6.885 8.746 1.00 67.31 133 TRP A CA 1
ATOM 1052 C C . TRP A 1 133 ? 13.737 -8.215 8.794 1.00 67.31 133 TRP A C 1
ATOM 1054 O O . TRP A 1 133 ? 13.858 -8.835 9.850 1.00 67.31 133 TRP A O 1
ATOM 1064 N N . GLY A 1 134 ? 14.184 -8.688 7.626 1.00 68.69 134 GLY A N 1
ATOM 1065 C CA . GLY A 1 134 ? 14.901 -9.959 7.458 1.00 68.69 134 GLY A CA 1
ATOM 1066 C C . GLY A 1 134 ? 14.037 -11.229 7.431 1.00 68.69 134 GLY A C 1
ATOM 1067 O O . GLY A 1 134 ? 14.581 -12.321 7.282 1.00 68.69 134 GLY A O 1
ATOM 1068 N N . ARG A 1 135 ? 12.707 -11.123 7.555 1.00 75.19 135 ARG A N 1
ATOM 1069 C CA . ARG A 1 135 ? 11.775 -12.260 7.469 1.00 75.19 135 ARG A CA 1
ATOM 1070 C C . ARG A 1 135 ? 10.599 -11.900 6.573 1.00 75.19 135 ARG A C 1
ATOM 1072 O O . ARG A 1 135 ? 9.641 -11.282 7.029 1.00 75.19 135 ARG A O 1
ATOM 1079 N N . SER A 1 136 ? 10.676 -12.304 5.307 1.00 77.25 136 SER A N 1
ATOM 1080 C CA . SER A 1 136 ? 9.565 -12.122 4.371 1.00 77.25 136 SER A CA 1
ATOM 1081 C C . SER A 1 136 ? 8.399 -13.029 4.744 1.00 77.25 136 SER A C 1
ATOM 1083 O O . SER A 1 136 ? 8.595 -14.207 5.056 1.00 77.25 136 SER A O 1
ATOM 1085 N N . GLY A 1 137 ? 7.185 -12.496 4.678 1.00 85.12 137 GLY A N 1
ATOM 1086 C CA . GLY A 1 137 ? 5.990 -13.318 4.598 1.00 85.12 137 GLY A CA 1
ATOM 1087 C C . GLY A 1 137 ? 5.690 -13.703 3.153 1.00 85.12 137 GLY A C 1
ATOM 1088 O O . GLY A 1 137 ? 6.433 -13.377 2.224 1.00 85.12 137 GLY A O 1
ATOM 1089 N N . CYS A 1 138 ? 4.603 -14.442 2.991 1.00 85.69 138 CYS A N 1
ATOM 1090 C CA . CYS A 1 138 ? 4.113 -14.963 1.721 1.00 85.69 138 CYS A CA 1
ATOM 1091 C C . CYS A 1 138 ? 2.600 -14.778 1.572 1.00 85.69 138 CYS A C 1
ATOM 1093 O O . CYS A 1 138 ? 1.990 -15.401 0.712 1.00 85.69 138 CYS A O 1
ATOM 1095 N N . HIS A 1 139 ? 1.967 -13.977 2.430 1.00 87.88 139 HIS A N 1
ATOM 1096 C CA . HIS A 1 139 ? 0.536 -13.728 2.354 1.00 87.88 139 HIS A CA 1
ATOM 1097 C C . HIS A 1 139 ? 0.167 -12.420 3.053 1.00 87.88 139 HIS A C 1
ATOM 1099 O O . HIS A 1 139 ? 0.783 -12.068 4.059 1.00 87.88 139 HIS A O 1
ATOM 1105 N N . TRP A 1 140 ? -0.832 -11.704 2.542 1.00 88.81 140 TRP A N 1
ATOM 1106 C CA . TRP A 1 140 ? -1.357 -10.493 3.170 1.00 88.81 140 TRP A CA 1
ATOM 1107 C C . TRP A 1 140 ? -2.662 -10.818 3.891 1.00 88.81 140 TRP A C 1
ATOM 1109 O O . TRP A 1 140 ? -3.508 -11.534 3.377 1.00 88.81 140 TRP A O 1
ATOM 1119 N N . VAL A 1 141 ? -2.834 -10.300 5.101 1.00 90.25 141 VAL A N 1
ATOM 1120 C CA . VAL A 1 141 ? -4.066 -10.469 5.878 1.00 90.25 141 VAL A CA 1
ATOM 1121 C C . VAL A 1 141 ? -4.586 -9.126 6.341 1.00 90.25 141 VAL A C 1
ATOM 1123 O O . VAL A 1 141 ? -3.809 -8.220 6.648 1.00 90.25 141 VAL A O 1
ATOM 1126 N N . LEU A 1 142 ? -5.909 -9.023 6.415 1.00 90.56 142 LEU A N 1
ATOM 1127 C CA . LEU A 1 142 ? -6.622 -7.848 6.880 1.00 90.56 142 LEU A CA 1
ATOM 1128 C C . LEU A 1 142 ? -7.400 -8.211 8.148 1.00 90.56 142 LEU A C 1
ATOM 1130 O O . LEU A 1 142 ? -8.239 -9.106 8.161 1.00 90.56 142 LEU A O 1
ATOM 1134 N N . ILE A 1 143 ? -7.115 -7.517 9.239 1.00 88.62 143 ILE A N 1
ATOM 1135 C CA . ILE A 1 143 ? -7.701 -7.762 10.555 1.00 88.62 143 ILE A CA 1
ATOM 1136 C C . ILE A 1 143 ? -8.558 -6.554 10.904 1.00 88.62 143 ILE A C 1
ATOM 1138 O O . ILE A 1 143 ? -8.060 -5.432 10.920 1.00 88.62 143 ILE A O 1
ATOM 1142 N N . VAL A 1 144 ? -9.835 -6.772 11.200 1.00 89.50 144 VAL A N 1
ATOM 1143 C CA . VAL A 1 144 ? -10.765 -5.711 11.589 1.00 89.50 144 VAL A CA 1
ATOM 1144 C C . VAL A 1 144 ? -11.121 -5.873 13.058 1.00 89.50 144 VAL A C 1
ATOM 1146 O O . VAL A 1 144 ? -11.641 -6.907 13.474 1.00 89.50 144 VAL A O 1
ATOM 1149 N N . LEU A 1 145 ? -10.863 -4.827 13.834 1.00 87.31 145 LEU A N 1
ATOM 1150 C CA . LEU A 1 145 ? -11.278 -4.708 15.224 1.00 87.31 145 LEU A CA 1
ATOM 1151 C C . LEU A 1 145 ? -12.385 -3.658 15.312 1.00 87.31 145 LEU A C 1
ATOM 1153 O O . LEU A 1 145 ? -12.127 -2.474 15.090 1.00 87.31 145 LEU A O 1
ATOM 1157 N N . ASP A 1 146 ? -13.604 -4.084 15.634 1.00 87.62 146 ASP A N 1
ATOM 1158 C CA . ASP A 1 146 ? -14.715 -3.185 15.948 1.00 87.62 146 ASP A CA 1
ATOM 1159 C C . ASP A 1 146 ? -14.726 -2.907 17.455 1.00 87.62 146 ASP A C 1
ATOM 1161 O O . ASP A 1 146 ? -14.854 -3.827 18.258 1.00 87.62 146 ASP A O 1
ATOM 1165 N N . ILE A 1 147 ? -14.558 -1.640 17.839 1.00 85.31 147 ILE A N 1
ATOM 1166 C CA . ILE A 1 147 ? -14.531 -1.216 19.248 1.00 85.31 147 ILE A CA 1
ATOM 1167 C C . ILE A 1 147 ? -15.879 -0.657 19.723 1.00 85.31 147 ILE A C 1
ATOM 1169 O O . ILE A 1 147 ? -15.981 -0.170 20.847 1.00 85.31 147 ILE A O 1
ATOM 1173 N N . THR A 1 148 ? -16.905 -0.687 18.865 1.00 83.19 148 THR A N 1
ATOM 1174 C CA . THR A 1 148 ? -18.275 -0.260 19.198 1.00 83.19 148 THR A CA 1
ATOM 1175 C C . THR A 1 148 ? -19.194 -1.419 19.552 1.00 83.19 148 THR A C 1
ATOM 1177 O O . THR A 1 148 ? -20.131 -1.239 20.328 1.00 83.19 148 THR A O 1
ATOM 1180 N N . ALA A 1 149 ? -18.920 -2.602 19.010 1.00 64.94 149 ALA A N 1
ATOM 1181 C CA . ALA A 1 149 ? -19.477 -3.851 19.502 1.00 64.94 149 ALA A CA 1
ATOM 1182 C C . ALA A 1 149 ? -18.705 -4.307 20.755 1.00 64.94 149 ALA A C 1
ATOM 1184 O O . ALA A 1 149 ? -17.585 -3.863 21.012 1.00 64.94 149 ALA A O 1
ATOM 1185 N N . THR A 1 150 ? -19.283 -5.219 21.543 1.00 58.12 150 THR A N 1
ATOM 1186 C CA . THR A 1 150 ? -18.478 -6.077 22.435 1.00 58.12 150 THR A CA 1
ATOM 1187 C C . THR A 1 150 ? -17.319 -6.628 21.588 1.00 58.12 150 THR A C 1
ATOM 1189 O O . THR A 1 150 ? -17.592 -6.992 20.449 1.00 58.12 150 THR A O 1
ATOM 1192 N N . PRO A 1 151 ? -16.050 -6.583 22.038 1.00 54.62 151 PRO A N 1
ATOM 1193 C CA . PRO A 1 151 ? -14.899 -6.621 21.134 1.00 54.62 151 PRO A CA 1
ATOM 1194 C C . PRO A 1 151 ? -14.817 -7.941 20.355 1.00 54.62 151 PRO A C 1
ATOM 1196 O O . PRO A 1 151 ? -14.217 -8.911 20.814 1.00 54.62 151 PRO A O 1
ATOM 1199 N N . ASP A 1 152 ? -15.404 -7.944 19.162 1.00 54.09 152 ASP A N 1
ATOM 1200 C CA . ASP A 1 152 ? -15.354 -9.031 18.198 1.00 54.09 152 ASP A CA 1
ATOM 1201 C C . ASP A 1 152 ? -14.212 -8.743 17.217 1.00 54.09 152 ASP A C 1
ATOM 1203 O O . ASP A 1 152 ? -14.155 -7.694 16.563 1.00 54.09 152 ASP A O 1
ATOM 1207 N N . ILE A 1 153 ? -13.265 -9.678 17.136 1.00 58.06 153 ILE A N 1
ATOM 1208 C CA . ILE A 1 153 ? -12.128 -9.610 16.216 1.00 58.06 153 ILE A CA 1
ATOM 1209 C C . ILE A 1 153 ? -12.482 -10.412 14.969 1.00 58.06 153 ILE A C 1
ATOM 1211 O O . ILE A 1 153 ? -12.662 -11.628 15.037 1.00 58.06 153 ILE A O 1
ATOM 1215 N N . PHE A 1 154 ? -12.512 -9.747 13.816 1.00 57.34 154 PHE A N 1
ATOM 1216 C CA . PHE A 1 154 ? -12.694 -10.400 12.524 1.00 57.34 154 PHE A CA 1
ATOM 1217 C C . PHE A 1 154 ? -11.353 -10.471 11.794 1.00 57.34 154 PHE A C 1
ATOM 1219 O O . PHE A 1 154 ? -10.693 -9.454 11.583 1.00 57.34 154 PHE A O 1
ATOM 1226 N N . ILE A 1 155 ? -10.949 -11.673 11.384 1.00 56.50 155 ILE A N 1
ATOM 1227 C CA . ILE A 1 155 ? -9.765 -11.882 10.544 1.00 56.50 155 ILE A CA 1
ATOM 1228 C C . ILE A 1 155 ? -10.251 -12.226 9.140 1.00 56.50 155 ILE A C 1
ATOM 1230 O O . ILE A 1 155 ? -10.904 -13.250 8.942 1.00 56.50 155 ILE A O 1
ATOM 1234 N N . VAL A 1 156 ? -9.929 -11.369 8.173 1.00 54.38 156 VAL A N 1
ATOM 1235 C CA . VAL A 1 156 ? -10.182 -11.596 6.751 1.00 54.38 156 VAL A CA 1
ATOM 1236 C C . VAL A 1 156 ? -8.856 -11.952 6.081 1.00 54.38 156 VAL A C 1
ATOM 1238 O O . VAL A 1 156 ? -7.873 -11.213 6.150 1.00 54.38 156 VAL A O 1
ATOM 1241 N N . ILE A 1 157 ? -8.831 -13.118 5.449 1.00 47.34 157 ILE A N 1
ATOM 1242 C CA . ILE A 1 157 ? -7.685 -13.631 4.696 1.00 47.34 157 ILE A CA 1
ATOM 1243 C C . ILE A 1 157 ? -7.938 -13.277 3.225 1.00 47.34 157 ILE A C 1
ATOM 1245 O O . ILE A 1 157 ? -9.015 -13.607 2.723 1.00 47.34 157 ILE A O 1
ATOM 1249 N N . VAL A 1 158 ? -7.010 -12.556 2.582 1.00 48.12 158 VAL A N 1
ATOM 1250 C CA . VAL A 1 158 ? -7.170 -11.998 1.222 1.00 48.12 158 VAL A CA 1
ATOM 1251 C C . VAL A 1 158 ? -6.139 -12.596 0.278 1.00 48.12 158 VAL A C 1
ATOM 1253 O O . VAL A 1 158 ? -4.933 -12.514 0.590 1.00 48.12 158 VAL A O 1
#

Radius of gyration: 18.59 Å; chains: 1; bounding box: 40×37×48 Å